Protein AF-A0A392NJW0-F1 (afdb_monomer_lite)

InterPro domains:
  IPR001948 Peptidase M18 [PF02127] (8-81)
  IPR001948 Peptidase M18 [PTHR28570] (1-82)

pLDDT: mean 91.18, std 8.33, range [60.56, 97.25]

Foldseek 3Di:
DLVVLVVVQVVVCVPPPDPCSSVVVVVPDDDDDDDDDDAQDPVPNVPDDPVQHHHPPPDDHDDDDPVPPDVDDPVNVVVVVD

Sequence (82 aa):
MFQAMRRIVADLANNYVGEGNFERTIRQSFLVSADMAHGVHPNFSDKHDEHHRPELQKGLVIKHNANQRYATSGITSFLFKE

Organism: NCBI:txid97028

Structure (mmCIF, N/CA/C/O backbone):
data_AF-A0A392NJW0-F1
#
_entry.id   AF-A0A392NJW0-F1
#
loop_
_atom_site.group_PDB
_atom_site.id
_atom_site.type_symbol
_atom_site.label_atom_id
_atom_site.label_alt_id
_atom_site.label_comp_id
_atom_site.label_asym_id
_atom_site.label_entity_id
_atom_site.label_seq_id
_atom_site.pdbx_PDB_ins_code
_atom_site.Cartn_x
_atom_site.Cartn_y
_atom_site.Cartn_z
_atom_site.occupancy
_atom_site.B_iso_or_equiv
_atom_site.auth_seq_id
_atom_site.auth_comp_id
_atom_site.auth_asym_id
_atom_site.auth_atom_id
_atom_site.pdbx_PDB_model_num
ATOM 1 N N . MET A 1 1 ? -9.147 9.813 12.366 1.00 86.19 1 MET A N 1
ATOM 2 C CA . MET A 1 1 ? -9.307 8.348 12.521 1.00 86.19 1 MET A CA 1
ATOM 3 C C . MET A 1 1 ? -9.327 7.914 13.986 1.00 86.19 1 MET A C 1
ATOM 5 O O . MET A 1 1 ? -10.378 7.500 14.453 1.00 86.19 1 MET A O 1
ATOM 9 N N . PHE A 1 2 ? -8.234 8.069 14.744 1.00 91.06 2 PHE A N 1
ATOM 10 C CA . PHE A 1 2 ? -8.158 7.544 16.118 1.00 91.06 2 PHE A CA 1
ATOM 11 C C . PHE A 1 2 ? -9.214 8.094 17.083 1.00 91.06 2 PHE A C 1
ATOM 13 O O . PHE A 1 2 ? -9.762 7.331 17.864 1.00 91.06 2 PHE A O 1
ATOM 20 N N . GLN A 1 3 ? -9.555 9.384 17.012 1.00 93.12 3 GLN A N 1
ATOM 21 C CA . GLN A 1 3 ? -10.620 9.949 17.854 1.00 93.12 3 GLN A CA 1
ATOM 22 C C . GLN A 1 3 ? -11.989 9.310 17.581 1.00 93.12 3 GLN A C 1
ATOM 24 O O . GLN A 1 3 ? -12.716 9.004 18.520 1.00 93.12 3 GLN A O 1
ATOM 29 N N . ALA A 1 4 ? -12.323 9.063 16.310 1.00 94.38 4 ALA A N 1
ATOM 30 C CA . ALA A 1 4 ? -13.565 8.389 15.941 1.00 94.38 4 ALA A CA 1
ATOM 31 C C . ALA A 1 4 ? -13.585 6.953 16.481 1.00 94.38 4 ALA A C 1
ATOM 33 O O . ALA A 1 4 ? -14.546 6.558 17.131 1.00 94.38 4 ALA A O 1
ATOM 34 N N . MET A 1 5 ? -12.488 6.210 16.309 1.00 92.44 5 MET A N 1
ATOM 35 C CA . MET A 1 5 ? -12.359 4.856 16.853 1.00 92.44 5 MET A CA 1
ATOM 36 C C . MET A 1 5 ? -12.451 4.829 18.384 1.00 92.44 5 MET A C 1
ATOM 38 O O . MET A 1 5 ? -13.141 3.973 18.922 1.00 92.44 5 MET A O 1
ATOM 42 N N . ARG A 1 6 ? -11.830 5.781 19.099 1.00 90.88 6 ARG A N 1
ATOM 43 C CA . ARG A 1 6 ? -11.959 5.883 20.566 1.00 90.88 6 ARG A CA 1
ATOM 44 C C . ARG A 1 6 ? -13.411 6.097 20.994 1.00 90.88 6 ARG A C 1
ATOM 46 O O . ARG A 1 6 ? -13.849 5.446 21.933 1.00 90.88 6 ARG A O 1
ATOM 53 N N . ARG A 1 7 ? -14.154 6.966 20.297 1.00 90.75 7 ARG A N 1
ATOM 54 C CA . ARG A 1 7 ? -15.581 7.204 20.575 1.00 90.75 7 ARG A CA 1
ATOM 55 C C . ARG A 1 7 ? -16.424 5.954 20.327 1.00 90.75 7 ARG A C 1
ATOM 57 O O . ARG A 1 7 ? -17.226 5.607 21.178 1.00 90.75 7 ARG A O 1
ATOM 64 N N . ILE A 1 8 ? -16.201 5.269 19.205 1.00 91.56 8 ILE A N 1
ATOM 65 C CA . ILE A 1 8 ? -16.919 4.034 18.854 1.00 91.56 8 ILE A CA 1
ATOM 66 C C . ILE A 1 8 ? -16.639 2.929 19.879 1.00 91.56 8 ILE A C 1
ATOM 68 O O . ILE A 1 8 ? -17.566 2.293 20.362 1.00 91.56 8 ILE A O 1
ATOM 72 N N . VAL A 1 9 ? -15.371 2.718 20.246 1.00 90.94 9 VAL A N 1
ATOM 73 C CA . VAL A 1 9 ? -14.995 1.708 21.247 1.00 90.94 9 VAL A CA 1
ATOM 74 C C . VAL A 1 9 ? -15.601 2.037 22.611 1.00 90.94 9 VAL A C 1
ATOM 76 O O . VAL A 1 9 ? -16.091 1.133 23.276 1.00 90.94 9 VAL A O 1
ATOM 79 N N . ALA A 1 10 ? -15.599 3.308 23.025 1.00 86.94 10 ALA A N 1
ATOM 80 C CA . ALA A 1 10 ? -16.193 3.723 24.295 1.00 86.94 10 ALA A CA 1
ATOM 81 C C . ALA A 1 10 ? -17.713 3.494 24.339 1.00 86.94 10 ALA A C 1
ATOM 83 O O . ALA A 1 10 ? -18.223 3.052 25.363 1.00 86.94 10 ALA A O 1
ATOM 84 N N . ASP A 1 11 ? -18.410 3.762 23.234 1.00 89.38 11 ASP A N 1
ATOM 85 C CA . ASP A 1 11 ? -19.863 3.592 23.121 1.00 89.38 11 ASP A CA 1
ATOM 86 C C . ASP A 1 11 ? -20.268 2.108 23.080 1.00 89.38 11 ASP A C 1
ATOM 88 O O . ASP A 1 11 ? -21.144 1.663 23.819 1.00 89.38 11 ASP A O 1
ATOM 92 N N . LEU A 1 12 ? -19.568 1.296 22.280 1.00 88.94 12 LEU A N 1
ATOM 93 C CA . L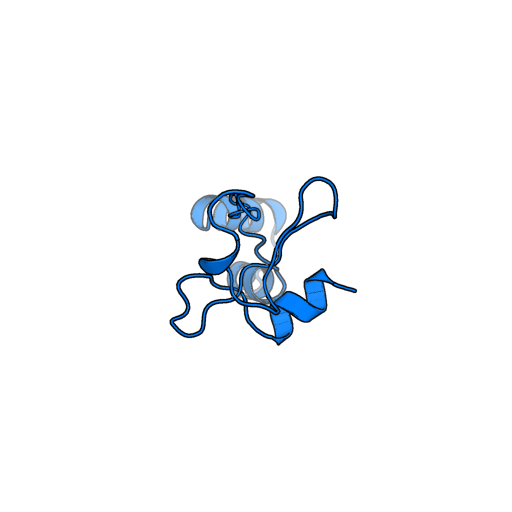EU A 1 12 ? -19.886 -0.127 22.125 1.00 88.94 12 LEU A CA 1
ATOM 94 C C . LEU A 1 12 ? -19.479 -0.982 23.330 1.00 88.94 12 LEU A C 1
ATOM 96 O O . LEU A 1 12 ? -20.069 -2.039 23.552 1.00 88.94 12 LEU A O 1
ATOM 100 N N . ALA A 1 13 ? -18.485 -0.554 24.113 1.00 82.06 13 ALA A N 1
ATOM 101 C CA . ALA A 1 13 ? -17.969 -1.342 25.229 1.00 82.06 13 ALA A CA 1
ATOM 102 C C . ALA A 1 13 ? -18.911 -1.417 26.447 1.00 82.06 13 ALA A C 1
ATO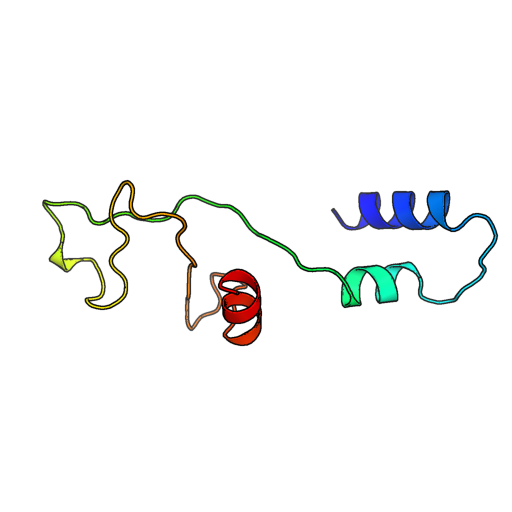M 104 O O . ALA A 1 13 ? -18.561 -2.140 27.372 1.00 82.06 13 ALA A O 1
ATOM 105 N N . ASN A 1 14 ? -20.061 -0.717 26.471 1.00 67.62 14 ASN A N 1
ATOM 106 C CA . ASN A 1 14 ? -21.184 -0.866 27.424 1.00 67.62 14 ASN A CA 1
ATOM 107 C C . ASN A 1 14 ? -20.848 -1.610 28.744 1.00 67.62 14 ASN A C 1
ATOM 109 O O . ASN A 1 14 ? -21.223 -2.765 28.939 1.00 67.62 14 ASN A O 1
ATOM 113 N N . ASN A 1 15 ? -20.147 -0.937 29.665 1.00 63.16 15 ASN A N 1
ATOM 114 C CA . ASN A 1 15 ? -19.757 -1.419 31.005 1.00 63.16 15 ASN A CA 1
ATOM 115 C C . ASN A 1 15 ? -18.706 -2.550 31.095 1.00 63.16 15 ASN A C 1
ATOM 117 O O . ASN A 1 15 ? -18.350 -2.945 32.206 1.00 63.16 15 ASN A O 1
ATOM 121 N N . TYR A 1 16 ? -18.128 -3.029 29.990 1.00 62.91 16 TYR A N 1
ATOM 122 C CA . TYR A 1 16 ? -16.892 -3.818 30.036 1.00 62.91 16 TYR A CA 1
ATOM 123 C C . TYR A 1 16 ? -15.708 -2.894 30.337 1.00 62.91 16 TYR A C 1
ATOM 125 O O . TYR A 1 16 ? -15.066 -2.341 29.439 1.00 62.91 16 TYR A O 1
ATOM 133 N N . VAL A 1 17 ? -15.402 -2.746 31.627 1.00 60.56 17 VAL A N 1
ATOM 134 C CA . VAL A 1 17 ? -14.190 -2.082 32.132 1.00 60.56 17 VAL A CA 1
ATOM 135 C C . VAL A 1 17 ? -12.987 -3.003 31.892 1.00 60.56 17 VAL A C 1
ATOM 137 O O .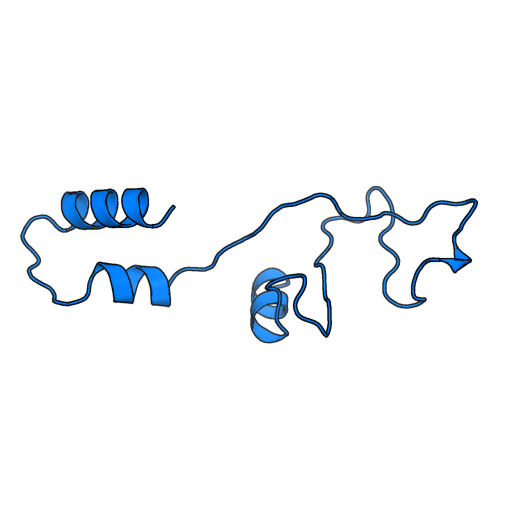 VAL A 1 17 ? -12.406 -3.577 32.806 1.00 60.56 17 VAL A O 1
ATOM 140 N N . GLY A 1 18 ? -12.654 -3.211 30.620 1.00 64.12 18 GLY A N 1
ATOM 141 C CA . GLY A 1 18 ? -11.394 -3.810 30.204 1.00 64.12 18 GLY A CA 1
ATOM 142 C C . GLY A 1 18 ? -10.388 -2.698 29.950 1.00 64.12 18 GLY A C 1
ATOM 143 O O . GLY A 1 18 ? -10.558 -1.908 29.019 1.00 64.12 18 GLY A O 1
ATOM 144 N N . GLU A 1 19 ? -9.330 -2.614 30.757 1.00 72.94 19 GLU A N 1
ATOM 145 C CA . GLU A 1 19 ? -8.233 -1.695 30.455 1.00 72.94 19 GLU A CA 1
ATOM 146 C C . GLU A 1 19 ? -7.655 -2.001 29.062 1.00 72.94 19 GLU A C 1
ATOM 148 O O . GLU A 1 19 ? -7.411 -3.158 28.685 1.00 72.94 19 GLU A O 1
ATOM 153 N N . GLY A 1 20 ? -7.444 -0.946 28.278 1.00 85.94 20 GLY A N 1
ATOM 154 C CA . GLY A 1 20 ? -6.798 -1.036 26.973 1.00 85.94 20 GLY A CA 1
ATOM 155 C C . GLY A 1 20 ? -7.680 -1.523 25.816 1.00 85.94 20 GLY A C 1
ATOM 156 O O . GLY A 1 20 ? -7.145 -2.030 24.830 1.00 85.94 20 GLY A O 1
ATOM 157 N N . ASN A 1 21 ? -9.015 -1.433 25.899 1.00 88.69 21 ASN A N 1
ATOM 158 C CA . ASN A 1 21 ? -9.912 -1.875 24.813 1.00 88.69 21 ASN A CA 1
ATOM 159 C C . ASN A 1 21 ? -9.595 -1.211 23.460 1.00 88.69 21 ASN A C 1
ATOM 161 O O . ASN A 1 21 ? -9.614 -1.873 22.419 1.00 88.69 21 ASN A O 1
ATOM 165 N N . PHE A 1 22 ? -9.254 0.081 23.463 1.00 89.88 22 PHE A N 1
ATOM 166 C CA . PHE A 1 22 ? -8.854 0.789 22.247 1.00 89.88 22 PHE A CA 1
ATOM 167 C C . PHE A 1 22 ? -7.540 0.232 21.684 1.00 89.88 22 PHE A C 1
ATOM 169 O O . PHE A 1 22 ? -7.458 -0.079 20.498 1.00 89.88 22 PHE A O 1
ATOM 176 N N . GLU A 1 23 ? -6.531 0.048 22.531 1.00 92.06 23 GLU A N 1
ATOM 177 C CA . GLU A 1 23 ? -5.212 -0.467 22.164 1.00 92.06 23 GLU A CA 1
ATOM 178 C C . GLU A 1 23 ? -5.308 -1.897 21.613 1.00 92.06 23 GLU A C 1
ATOM 180 O O . GLU A 1 23 ? -4.693 -2.207 20.592 1.00 92.06 23 GLU A O 1
ATOM 185 N N . ARG A 1 24 ? -6.129 -2.756 22.234 1.00 91.06 24 ARG A N 1
ATOM 186 C CA . ARG A 1 24 ? -6.418 -4.112 21.737 1.00 91.06 24 ARG A CA 1
ATOM 187 C C . ARG A 1 24 ? -7.104 -4.071 20.376 1.00 91.06 24 ARG A C 1
ATOM 189 O O . ARG A 1 24 ? -6.674 -4.783 19.473 1.00 91.06 24 ARG A O 1
ATOM 196 N N . THR A 1 25 ? -8.108 -3.208 20.213 1.00 91.75 25 THR A N 1
ATOM 197 C CA . THR A 1 25 ? -8.823 -3.033 18.939 1.00 91.75 25 THR A CA 1
ATOM 198 C C . THR A 1 25 ? -7.860 -2.620 17.831 1.00 91.75 25 THR A C 1
ATOM 200 O O . THR A 1 25 ? -7.818 -3.260 16.785 1.00 91.75 25 THR A O 1
ATOM 203 N N . ILE A 1 26 ? -7.028 -1.603 18.074 1.00 93.44 26 ILE A N 1
ATOM 204 C CA . ILE A 1 26 ? -6.020 -1.139 17.111 1.00 93.44 26 ILE A CA 1
ATOM 205 C C . ILE A 1 26 ? -5.025 -2.253 16.778 1.00 93.44 26 ILE A C 1
ATOM 207 O O . ILE A 1 26 ? -4.731 -2.475 15.607 1.00 93.44 26 ILE A O 1
ATOM 211 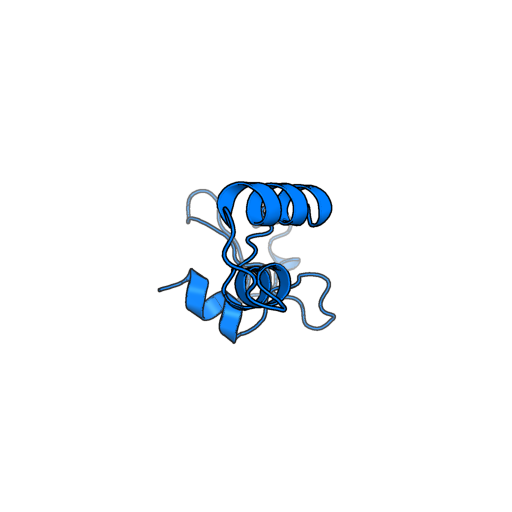N N . ARG A 1 27 ? -4.535 -2.987 17.785 1.00 94.00 27 ARG A N 1
ATOM 212 C CA . ARG A 1 27 ? -3.567 -4.078 17.591 1.00 94.00 27 ARG A CA 1
ATOM 213 C C . ARG A 1 27 ? -4.127 -5.246 16.774 1.00 94.00 27 ARG A C 1
ATOM 215 O O . ARG A 1 27 ? -3.350 -5.952 16.144 1.00 94.00 27 ARG A O 1
ATOM 222 N N . GLN A 1 28 ? -5.438 -5.471 16.816 1.00 93.44 28 GLN A N 1
ATOM 223 C CA . GLN A 1 28 ? -6.133 -6.506 16.039 1.00 93.44 28 GLN A CA 1
ATOM 224 C C . GLN A 1 28 ? -6.716 -5.973 14.720 1.00 93.44 28 GLN A C 1
ATOM 226 O O . GLN A 1 28 ? -7.422 -6.694 14.024 1.00 93.44 28 GLN A O 1
ATOM 231 N N . SER A 1 29 ? -6.447 -4.712 14.377 1.00 93.88 29 SER A N 1
ATOM 232 C CA . SER A 1 29 ? -6.943 -4.087 13.151 1.00 93.88 29 SER A CA 1
ATOM 233 C C . SER A 1 29 ? -5.882 -4.070 12.054 1.00 93.88 29 SER A C 1
ATOM 235 O O . SER A 1 29 ? -4.679 -4.110 12.310 1.00 93.88 29 SER A O 1
ATOM 237 N N . PHE A 1 30 ? -6.348 -3.927 10.816 1.00 94.56 30 PHE A N 1
ATOM 238 C CA . PHE A 1 30 ? -5.519 -3.721 9.635 1.00 94.56 30 PHE A CA 1
ATOM 239 C C . PHE A 1 30 ? -5.926 -2.424 8.929 1.00 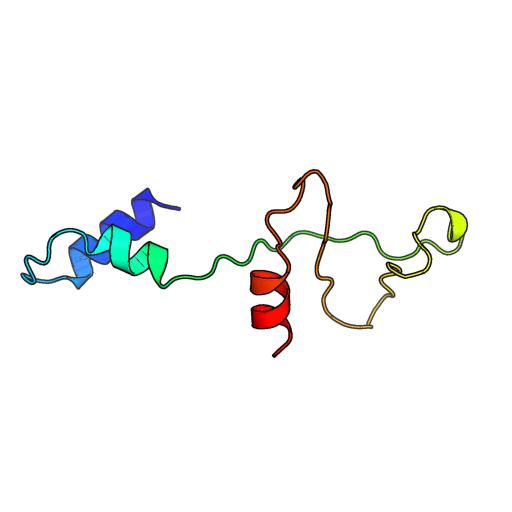94.56 30 PHE A C 1
ATOM 241 O O . PHE A 1 30 ? -7.117 -2.143 8.789 1.00 94.56 30 PHE A O 1
ATOM 248 N N . LEU A 1 31 ? -4.947 -1.623 8.494 1.00 94.81 31 LEU A N 1
ATOM 249 C CA . LEU A 1 31 ? -5.197 -0.360 7.802 1.00 94.81 31 LEU A CA 1
ATOM 250 C C . LEU A 1 31 ? -4.873 -0.486 6.312 1.00 94.81 31 LEU A C 1
ATOM 252 O O . LEU A 1 31 ? -3.714 -0.644 5.935 1.00 94.81 31 LEU A O 1
ATOM 256 N N . VAL A 1 32 ? -5.894 -0.325 5.470 1.00 95.19 32 VAL A N 1
ATOM 257 C CA . VAL A 1 32 ? -5.741 -0.234 4.014 1.00 95.19 32 VAL A CA 1
ATOM 258 C C . VAL A 1 32 ? -5.672 1.238 3.614 1.00 95.19 32 VAL A C 1
ATOM 260 O O . VAL A 1 32 ? -6.667 1.957 3.680 1.00 95.19 32 VAL A O 1
ATOM 263 N N . SER A 1 33 ? -4.491 1.693 3.193 1.00 95.75 33 SER A N 1
ATOM 264 C CA . SER A 1 33 ? -4.307 3.028 2.614 1.00 95.75 33 SER A CA 1
ATOM 265 C C . SER A 1 33 ? -4.493 2.960 1.098 1.00 95.75 33 SER A C 1
ATOM 267 O O . SER A 1 33 ? -3.590 2.524 0.386 1.00 95.75 33 SER A O 1
ATOM 269 N N . ALA A 1 34 ? -5.655 3.387 0.603 1.00 95.62 34 ALA A N 1
ATOM 270 C CA . ALA A 1 34 ? -5.985 3.360 -0.820 1.00 95.62 34 ALA A CA 1
ATOM 271 C C . ALA A 1 34 ? -5.663 4.705 -1.489 1.00 95.62 34 ALA A C 1
ATOM 273 O O . ALA A 1 34 ? -6.248 5.731 -1.155 1.00 95.62 34 ALA A O 1
ATOM 274 N N . ASP A 1 35 ? -4.729 4.681 -2.437 1.00 96.88 35 ASP A N 1
ATOM 275 C CA . ASP A 1 35 ? -4.310 5.839 -3.228 1.00 96.88 35 ASP A CA 1
ATOM 276 C C . ASP A 1 35 ? -3.823 5.373 -4.613 1.00 96.88 35 ASP A C 1
ATOM 278 O O . ASP A 1 35 ? -3.314 4.255 -4.751 1.00 96.88 35 ASP A O 1
ATOM 282 N N . MET A 1 36 ? -3.930 6.225 -5.631 1.00 96.75 36 MET A N 1
ATOM 283 C CA . MET A 1 36 ? -3.658 5.890 -7.035 1.00 96.75 36 MET A CA 1
ATOM 284 C C . MET A 1 36 ? -2.201 5.482 -7.276 1.00 96.75 36 MET A C 1
ATOM 286 O O . MET A 1 36 ? -1.276 6.129 -6.791 1.00 96.75 36 MET A O 1
ATOM 290 N N . ALA A 1 37 ? -1.971 4.412 -8.039 1.00 95.62 37 ALA A N 1
ATOM 291 C CA . ALA A 1 37 ? -0.635 3.981 -8.455 1.00 95.62 37 ALA A CA 1
ATOM 292 C C . ALA A 1 37 ? -0.284 4.475 -9.866 1.00 95.62 37 ALA A C 1
ATOM 294 O O . ALA A 1 37 ? -1.155 4.863 -10.643 1.00 95.62 37 ALA A O 1
ATOM 295 N N . HIS A 1 38 ? 1.004 4.431 -10.204 1.00 95.31 38 HIS A N 1
ATOM 296 C CA . HIS A 1 38 ? 1.484 4.772 -11.538 1.00 95.31 38 HIS A CA 1
ATOM 297 C C . HIS A 1 38 ? 1.448 3.532 -12.432 1.00 95.31 38 HIS A C 1
ATOM 299 O O . HIS A 1 38 ? 2.240 2.608 -12.247 1.00 95.31 38 HIS A O 1
ATOM 305 N N . GLY A 1 39 ? 0.512 3.512 -13.381 1.00 95.56 39 GLY A N 1
ATOM 306 C CA . GLY A 1 39 ? 0.508 2.531 -14.463 1.00 95.56 39 GLY A CA 1
ATOM 307 C C . GLY A 1 39 ? 1.632 2.800 -15.460 1.00 95.56 39 GLY A C 1
ATOM 308 O O . GLY A 1 39 ? 2.070 3.944 -15.601 1.00 95.56 39 GLY A O 1
ATOM 309 N N . VAL A 1 40 ? 2.076 1.757 -16.160 1.00 96.69 40 VAL A N 1
ATOM 310 C CA . VAL A 1 40 ? 3.097 1.885 -17.205 1.00 96.69 40 VAL A CA 1
ATOM 311 C C . VAL A 1 40 ? 2.618 2.841 -18.290 1.00 96.69 40 VAL A C 1
ATOM 313 O O . VAL A 1 40 ? 1.624 2.584 -18.969 1.00 96.69 40 VAL A O 1
ATOM 316 N N . HIS A 1 41 ? 3.353 3.936 -18.480 1.00 96.19 41 HIS A N 1
ATOM 317 C CA . HIS A 1 41 ? 3.112 4.845 -19.592 1.00 96.19 41 HIS A CA 1
ATOM 318 C C . HIS A 1 41 ? 3.809 4.316 -20.860 1.00 96.19 41 HIS A C 1
ATOM 320 O O . HIS A 1 41 ? 5.026 4.125 -20.830 1.00 96.19 41 HIS A O 1
ATOM 326 N N . PRO A 1 42 ? 3.110 4.139 -21.999 1.00 94.38 42 PRO A N 1
ATOM 327 C CA . PRO A 1 42 ? 3.680 3.504 -23.195 1.00 94.38 42 PRO A CA 1
ATOM 328 C C . PRO A 1 42 ? 4.886 4.262 -23.770 1.00 94.38 42 PRO A C 1
ATOM 330 O O . PRO A 1 42 ? 5.856 3.642 -24.185 1.00 94.38 42 PRO A O 1
ATOM 333 N N . ASN A 1 43 ? 4.874 5.598 -23.722 1.00 97.25 43 ASN A N 1
ATOM 334 C CA . ASN A 1 43 ? 5.996 6.421 -24.202 1.00 97.25 43 ASN A CA 1
ATOM 335 C C . ASN A 1 43 ? 7.192 6.498 -23.232 1.00 97.25 43 ASN A C 1
ATOM 337 O O . ASN A 1 43 ? 8.199 7.104 -23.578 1.00 97.25 43 ASN A O 1
ATOM 341 N N . PHE A 1 44 ? 7.070 5.963 -22.011 1.00 95.75 44 PHE A N 1
ATOM 342 C CA . PHE A 1 44 ? 8.093 6.058 -20.958 1.00 95.75 44 PHE A CA 1
ATOM 343 C C . PHE A 1 44 ? 8.200 4.744 -20.179 1.00 95.75 44 PHE A C 1
ATOM 345 O O . PHE A 1 44 ? 8.271 4.731 -18.947 1.00 95.75 44 PHE A O 1
ATOM 352 N N . SER A 1 45 ? 8.135 3.618 -20.889 1.00 93.44 45 SER A N 1
ATOM 353 C CA . SER A 1 45 ? 8.172 2.294 -20.266 1.00 93.44 45 SER A CA 1
ATOM 354 C C . SER A 1 45 ? 9.482 2.028 -19.523 1.00 93.44 45 SER A C 1
ATOM 356 O O . SER A 1 45 ? 9.496 1.254 -18.573 1.00 93.44 45 SER A O 1
ATOM 358 N N . ASP A 1 46 ? 10.558 2.691 -19.943 1.00 94.81 46 ASP A N 1
ATOM 359 C CA . ASP A 1 46 ? 11.896 2.677 -19.350 1.00 94.81 46 ASP A CA 1
ATOM 360 C C . ASP A 1 46 ? 11.960 3.315 -17.952 1.00 94.81 46 ASP A C 1
ATOM 362 O O . ASP A 1 46 ? 12.882 3.036 -17.191 1.00 94.81 46 ASP A O 1
ATOM 366 N N . LYS A 1 47 ? 10.972 4.141 -17.577 1.00 93.44 47 LYS A N 1
ATOM 367 C CA . LYS A 1 47 ? 10.888 4.744 -16.235 1.00 93.44 47 LYS A CA 1
ATOM 368 C C . LYS A 1 47 ? 10.311 3.809 -15.170 1.00 93.44 47 LYS A C 1
ATOM 370 O O . LYS A 1 47 ? 10.281 4.186 -13.998 1.00 93.44 47 LYS A O 1
ATOM 375 N N . HIS A 1 48 ? 9.823 2.632 -15.558 1.00 93.69 48 HIS A N 1
ATOM 376 C CA . HIS A 1 48 ? 9.334 1.624 -14.625 1.00 93.69 48 HIS A CA 1
ATOM 377 C C . HIS A 1 48 ? 10.407 0.577 -14.344 1.00 93.69 48 HIS A C 1
ATOM 379 O O . HIS A 1 48 ? 11.114 0.137 -15.245 1.00 93.69 48 HIS A O 1
ATOM 385 N N . ASP A 1 49 ? 10.482 0.149 -13.087 1.00 92.94 49 ASP A N 1
ATOM 386 C CA . ASP A 1 49 ? 11.263 -1.023 -12.707 1.00 92.94 49 ASP A CA 1
ATOM 387 C C . ASP A 1 49 ? 10.704 -2.273 -13.397 1.00 92.94 49 ASP A C 1
ATOM 389 O O . ASP A 1 49 ? 9.487 -2.435 -13.480 1.00 92.94 49 ASP A O 1
ATOM 393 N N . GLU A 1 50 ? 11.580 -3.158 -13.875 1.00 89.81 50 GLU A N 1
ATOM 394 C CA . GLU A 1 50 ? 11.210 -4.319 -14.692 1.00 89.81 50 GLU A CA 1
ATOM 395 C C . GLU A 1 50 ? 10.205 -5.250 -13.999 1.00 89.81 50 GLU A C 1
ATOM 397 O O . GLU A 1 50 ? 9.289 -5.762 -14.645 1.00 89.81 50 GLU A O 1
ATOM 402 N N . HIS A 1 51 ? 10.322 -5.404 -12.679 1.00 91.00 51 HIS A N 1
ATOM 403 C CA . HIS A 1 51 ? 9.479 -6.292 -11.879 1.00 91.00 51 HIS A CA 1
ATOM 404 C C . HIS A 1 51 ? 8.279 -5.567 -11.247 1.00 91.00 51 HIS A C 1
ATOM 406 O O . HIS A 1 51 ? 7.402 -6.212 -10.673 1.00 91.00 51 HIS A O 1
ATOM 412 N N . HIS A 1 52 ? 8.202 -4.236 -11.364 1.00 92.56 52 HIS A N 1
ATOM 413 C CA . HIS A 1 52 ? 7.134 -3.411 -10.794 1.00 92.56 52 HIS A CA 1
ATOM 414 C C . HIS A 1 52 ? 6.482 -2.541 -11.876 1.00 92.56 52 HIS A C 1
ATOM 416 O O . HIS A 1 52 ? 6.648 -1.318 -11.935 1.00 92.56 52 HIS A O 1
ATOM 422 N N . ARG A 1 53 ? 5.686 -3.203 -12.725 1.00 94.56 53 ARG A N 1
ATOM 423 C CA . ARG A 1 53 ? 5.060 -2.629 -13.926 1.00 94.56 53 ARG A CA 1
ATOM 424 C C . ARG A 1 53 ? 3.537 -2.765 -13.894 1.00 94.56 53 ARG A C 1
ATOM 426 O O . ARG A 1 53 ? 2.994 -3.632 -14.570 1.00 94.56 53 ARG A O 1
ATOM 433 N N . PRO A 1 54 ? 2.816 -1.941 -13.116 1.00 95.81 54 PRO A N 1
ATOM 434 C CA . PRO A 1 54 ? 1.365 -2.014 -13.096 1.00 95.81 54 PRO A CA 1
ATOM 435 C C . PRO A 1 54 ? 0.762 -1.742 -14.475 1.00 95.81 54 PRO A C 1
ATOM 437 O O . PRO A 1 54 ? 0.988 -0.689 -15.075 1.00 95.81 54 PRO A O 1
ATOM 440 N N . GLU A 1 55 ? -0.036 -2.682 -14.958 1.00 95.12 55 GLU A N 1
ATOM 441 C CA . GLU A 1 55 ? -0.763 -2.575 -16.217 1.00 95.12 55 GLU A CA 1
ATOM 442 C C . GLU A 1 55 ? -2.232 -2.230 -15.966 1.00 95.12 55 GLU A C 1
ATOM 444 O O . GLU A 1 55 ? -2.836 -2.617 -14.959 1.00 95.12 55 GLU A O 1
ATOM 449 N N . LEU A 1 56 ? -2.832 -1.502 -16.907 1.00 95.19 56 LEU A N 1
ATOM 450 C CA . LEU A 1 56 ? -4.251 -1.175 -16.831 1.00 95.19 56 LEU A CA 1
ATOM 451 C C . LEU A 1 56 ? -5.097 -2.451 -16.882 1.00 95.19 56 LEU A C 1
ATOM 453 O O . LEU A 1 56 ? -4.792 -3.387 -17.616 1.00 95.19 56 LEU A O 1
ATOM 457 N N . GLN A 1 57 ? -6.188 -2.461 -16.110 1.00 95.69 57 GLN A N 1
ATOM 458 C CA . GLN A 1 57 ? -7.160 -3.563 -16.061 1.00 95.69 57 GLN A CA 1
ATOM 459 C C . GLN A 1 57 ? -6.581 -4.907 -15.566 1.00 95.69 57 GLN A C 1
ATOM 461 O O . GLN A 1 57 ? -7.210 -5.946 -15.751 1.00 95.69 57 GLN A O 1
ATOM 466 N N . LYS A 1 58 ? -5.414 -4.908 -14.904 1.00 95.88 58 LYS A N 1
ATOM 467 C CA . LYS A 1 58 ? -4.790 -6.114 -14.321 1.00 95.88 58 LYS A CA 1
ATOM 468 C C . LYS A 1 58 ? -4.964 -6.254 -12.803 1.00 95.88 58 LYS A C 1
ATOM 470 O O . LYS A 1 58 ? -4.309 -7.084 -12.186 1.00 95.88 58 LYS A O 1
ATOM 475 N N . GLY A 1 59 ? -5.869 -5.479 -12.205 1.00 93.81 59 GLY A N 1
ATOM 476 C CA . GLY A 1 59 ? -6.211 -5.567 -10.784 1.00 93.81 59 GLY A CA 1
ATOM 477 C C . GLY A 1 59 ? -5.551 -4.499 -9.910 1.00 93.81 59 GLY A C 1
ATOM 478 O O . GLY A 1 59 ? -5.142 -3.441 -10.390 1.00 93.81 59 GLY A O 1
ATOM 479 N N . LEU A 1 60 ? -5.522 -4.759 -8.600 1.00 94.25 60 LEU A N 1
ATOM 480 C CA . LEU A 1 60 ? -5.000 -3.836 -7.590 1.00 94.25 60 LEU A CA 1
ATOM 481 C C . LEU A 1 60 ? -3.468 -3.803 -7.579 1.00 94.25 60 LEU A C 1
ATOM 483 O O . LEU A 1 60 ? -2.801 -4.797 -7.854 1.00 94.25 60 LEU A O 1
ATOM 487 N N . VAL A 1 61 ? -2.914 -2.657 -7.180 1.00 95.75 61 VAL A N 1
ATOM 488 C CA . VAL A 1 61 ? -1.467 -2.454 -7.061 1.00 95.75 61 VAL A CA 1
ATOM 489 C C . VAL A 1 61 ? -1.081 -2.334 -5.595 1.00 95.75 61 VAL A C 1
ATOM 491 O O . VAL A 1 61 ? -1.503 -1.402 -4.910 1.00 95.75 61 VAL A O 1
ATOM 494 N N . ILE A 1 62 ? -0.221 -3.237 -5.130 1.00 95.88 62 ILE A N 1
ATOM 495 C CA . ILE A 1 62 ? 0.400 -3.138 -3.808 1.00 95.88 62 ILE A CA 1
ATOM 496 C C . ILE A 1 62 ? 1.696 -2.337 -3.953 1.00 95.88 62 ILE A C 1
ATOM 498 O O . ILE A 1 62 ? 2.647 -2.768 -4.604 1.00 95.88 62 ILE A O 1
ATOM 502 N N . LYS A 1 63 ? 1.725 -1.138 -3.367 1.00 95.75 63 LYS A N 1
ATOM 503 C CA . LYS A 1 63 ? 2.869 -0.225 -3.465 1.00 95.75 63 LYS A CA 1
ATOM 504 C C . LYS A 1 63 ? 3.937 -0.582 -2.428 1.00 95.75 63 LYS A C 1
ATOM 506 O O . LYS A 1 63 ? 3.665 -0.535 -1.228 1.00 95.75 63 LYS A O 1
ATOM 511 N N . HIS A 1 64 ? 5.154 -0.863 -2.889 1.00 94.94 64 HIS A N 1
ATOM 512 C CA . HIS A 1 64 ? 6.330 -1.114 -2.050 1.00 94.94 64 HIS A CA 1
ATOM 513 C C . HIS A 1 64 ? 7.345 0.026 -2.177 1.00 94.94 64 HIS A C 1
ATOM 515 O O . HIS A 1 64 ? 7.515 0.605 -3.249 1.00 94.94 64 HIS A O 1
ATOM 521 N N . ASN A 1 65 ? 8.022 0.372 -1.081 1.00 95.69 65 ASN A N 1
ATOM 522 C CA . ASN A 1 65 ? 9.105 1.352 -1.101 1.00 95.69 65 ASN A CA 1
ATOM 523 C C . ASN A 1 65 ? 10.090 1.103 0.050 1.00 95.69 65 ASN A C 1
ATOM 525 O O . ASN A 1 65 ? 9.682 1.081 1.208 1.00 95.69 65 ASN A O 1
ATOM 529 N N . ALA A 1 66 ? 11.383 0.967 -0.260 1.00 94.06 66 ALA A N 1
ATOM 530 C CA . ALA A 1 66 ? 12.420 0.683 0.739 1.00 94.06 66 ALA A CA 1
ATOM 531 C C . ALA A 1 66 ? 12.575 1.799 1.790 1.00 94.06 66 ALA A C 1
ATOM 533 O O . ALA A 1 66 ? 12.794 1.515 2.962 1.00 94.06 66 ALA A O 1
ATOM 534 N N . ASN A 1 67 ? 12.374 3.061 1.396 1.00 96.50 67 ASN A N 1
ATOM 535 C CA . ASN A 1 67 ? 12.423 4.219 2.297 1.00 96.50 67 ASN A CA 1
ATOM 536 C C . ASN A 1 67 ? 11.102 4.442 3.058 1.00 96.50 67 ASN A C 1
ATOM 538 O O . ASN A 1 67 ? 10.890 5.520 3.607 1.00 96.50 67 ASN A O 1
ATOM 542 N N . GLN A 1 68 ? 10.188 3.466 3.030 1.00 94.19 68 GLN A N 1
ATOM 543 C CA . GLN A 1 68 ? 8.879 3.512 3.688 1.00 94.19 68 GLN A CA 1
ATOM 544 C C . GLN A 1 68 ? 8.045 4.761 3.367 1.00 94.19 68 GLN A C 1
ATOM 546 O O . GLN A 1 68 ? 7.273 5.248 4.190 1.00 94.19 68 GLN A O 1
ATOM 551 N N . ARG A 1 69 ? 8.122 5.251 2.121 1.00 96.25 69 ARG A N 1
ATOM 552 C CA . ARG A 1 69 ? 7.139 6.229 1.608 1.00 96.25 69 ARG A CA 1
ATOM 553 C C . ARG A 1 69 ? 5.723 5.649 1.518 1.00 96.25 69 ARG A C 1
ATOM 555 O O . ARG A 1 69 ? 4.758 6.398 1.412 1.00 96.25 69 ARG A O 1
ATOM 562 N N . TYR A 1 70 ? 5.612 4.324 1.573 1.00 96.69 70 TYR A N 1
ATOM 563 C CA . TYR A 1 70 ? 4.373 3.582 1.755 1.00 96.69 70 TYR A CA 1
ATOM 564 C C . TYR A 1 70 ? 4.507 2.721 3.013 1.00 96.69 70 TYR A C 1
ATOM 566 O O . TYR A 1 70 ? 5.569 2.146 3.245 1.00 96.69 70 TYR A O 1
ATOM 574 N N . ALA A 1 71 ? 3.432 2.610 3.798 1.00 96.81 71 ALA A N 1
ATOM 575 C CA . ALA A 1 71 ? 3.419 1.835 5.045 1.00 96.81 71 ALA A CA 1
ATOM 576 C C . ALA A 1 71 ? 3.455 0.308 4.826 1.00 96.81 71 ALA A C 1
ATOM 578 O O . ALA A 1 71 ? 3.607 -0.456 5.777 1.00 96.81 71 ALA A O 1
ATOM 579 N N . THR A 1 72 ? 3.297 -0.138 3.578 1.00 97.00 72 THR A N 1
ATOM 580 C CA . THR A 1 72 ? 3.315 -1.545 3.188 1.00 97.00 72 THR A CA 1
ATOM 581 C C . THR A 1 72 ? 4.625 -2.221 3.599 1.00 97.00 72 THR A C 1
ATOM 583 O O . THR A 1 72 ? 5.719 -1.773 3.260 1.00 97.00 72 THR A O 1
ATOM 586 N N . SER A 1 73 ? 4.503 -3.362 4.265 1.00 96.12 73 SER A N 1
ATOM 587 C CA . SER A 1 73 ? 5.587 -4.267 4.653 1.00 96.12 73 SER A CA 1
ATOM 588 C C . SER A 1 73 ? 5.392 -5.645 4.015 1.00 96.12 73 SER A C 1
ATOM 590 O O . SER A 1 73 ? 4.318 -5.940 3.495 1.00 96.12 73 SER A O 1
ATOM 592 N N . GLY A 1 74 ? 6.402 -6.520 4.088 1.00 95.06 74 GLY A N 1
ATOM 593 C CA . GLY A 1 74 ? 6.278 -7.894 3.584 1.00 95.06 74 GLY A CA 1
ATOM 594 C C . GLY A 1 74 ? 5.074 -8.629 4.188 1.00 95.06 74 GLY A C 1
ATOM 595 O O . GLY A 1 74 ? 4.230 -9.134 3.455 1.00 95.06 74 GLY A O 1
ATOM 596 N N . ILE A 1 75 ? 4.928 -8.575 5.516 1.00 95.38 75 ILE A N 1
ATOM 597 C CA . ILE A 1 75 ? 3.828 -9.228 6.248 1.00 95.38 75 ILE A CA 1
ATOM 598 C C . ILE A 1 75 ? 2.467 -8.658 5.831 1.00 95.38 75 ILE A C 1
ATOM 600 O O . ILE A 1 75 ? 1.552 -9.406 5.507 1.00 95.38 75 ILE A O 1
ATOM 604 N N . THR A 1 76 ? 2.330 -7.331 5.807 1.00 95.62 76 THR A N 1
ATOM 605 C CA . THR A 1 76 ? 1.047 -6.686 5.478 1.00 95.62 76 THR A CA 1
ATOM 606 C C . THR A 1 76 ? 0.661 -6.867 4.012 1.00 95.62 76 THR A C 1
ATOM 608 O O . THR A 1 76 ? -0.520 -6.997 3.713 1.00 95.62 76 THR A O 1
ATOM 611 N N . SER A 1 77 ? 1.642 -6.940 3.106 1.00 95.94 77 SER A N 1
ATOM 612 C CA . SER A 1 77 ? 1.390 -7.259 1.698 1.00 95.94 77 SER A CA 1
ATOM 613 C C . SER A 1 77 ? 0.951 -8.705 1.486 1.00 95.94 77 SER A C 1
ATOM 615 O O . SER A 1 77 ? 0.105 -8.948 0.635 1.00 95.94 77 SER A O 1
ATOM 617 N N . PHE A 1 78 ? 1.496 -9.649 2.261 1.00 95.12 78 PHE A N 1
ATOM 618 C CA . PHE A 1 78 ? 1.101 -11.054 2.205 1.00 95.12 78 PHE A CA 1
ATOM 619 C C . PHE A 1 78 ? -0.345 -11.231 2.673 1.00 95.12 78 PHE A C 1
ATOM 621 O O . PHE A 1 78 ? -1.150 -11.791 1.942 1.00 95.12 78 PHE A O 1
ATOM 628 N N . LEU A 1 79 ? -0.700 -10.634 3.818 1.00 93.25 79 LEU A N 1
ATOM 629 C CA . LEU A 1 79 ? -2.072 -10.651 4.343 1.00 93.25 79 LEU A CA 1
ATOM 630 C C . LEU A 1 79 ? -3.117 -10.061 3.383 1.00 93.25 79 LEU A C 1
ATOM 632 O O . LEU A 1 79 ? -4.294 -10.344 3.540 1.00 93.25 79 LEU A O 1
ATOM 636 N N . PHE A 1 80 ? -2.710 -9.205 2.441 1.00 90.50 80 PHE A N 1
ATOM 637 C CA . PHE A 1 80 ? -3.612 -8.600 1.459 1.00 90.50 80 PHE A CA 1
ATOM 638 C C . PHE A 1 80 ? -3.710 -9.398 0.146 1.00 90.50 80 PHE A C 1
ATOM 640 O O . PHE A 1 80 ? -4.572 -9.101 -0.677 1.00 90.50 80 PHE A O 1
ATOM 647 N N . LYS A 1 81 ? -2.793 -10.346 -0.095 1.00 87.94 81 LYS A N 1
ATOM 648 C CA . LYS A 1 81 ? -2.766 -11.181 -1.308 1.00 87.94 81 LYS A CA 1
ATOM 649 C C . LYS A 1 81 ? -3.519 -12.503 -1.149 1.00 87.94 81 LYS A 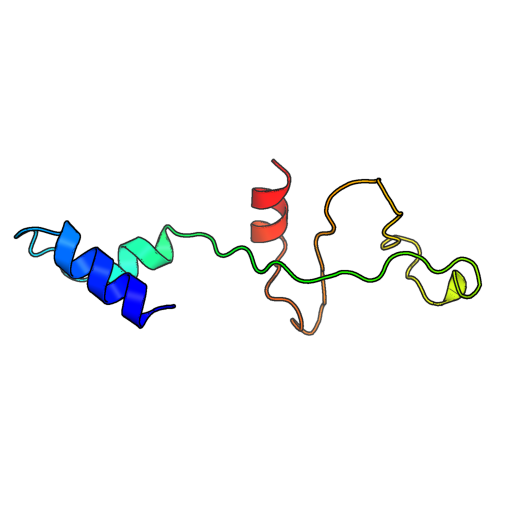C 1
ATOM 651 O O . LYS A 1 81 ? -4.007 -12.999 -2.160 1.00 87.94 81 LYS A O 1
ATOM 656 N N . GLU A 1 82 ? -3.555 -13.053 0.064 1.00 69.94 82 GLU A N 1
ATOM 657 C CA . GLU A 1 82 ? -4.337 -14.249 0.430 1.00 69.94 82 GLU A CA 1
ATOM 658 C C . GLU A 1 82 ? -5.814 -13.903 0.662 1.00 69.94 82 GLU A C 1
ATOM 660 O O . GLU A 1 82 ? -6.678 -14.698 0.229 1.00 69.94 82 GLU A O 1
#

Radius of gyration: 18.71 Å; chains: 1; bounding box: 34×24×56 Å

Secondary structure (DSSP, 8-state):
-HHHHHHHHHHHTTT---TTHHHHHHHT----------PPPGGGGGGS-TT--PPTTS-------TT-SS---HHHHHHHH-